Protein AF-A0AB38G5A6-F1 (afdb_monomer)

Foldseek 3Di:
DDPVVVVCVVPDPPDDDCVVPPVVCLPCVLVVLVVCLVVVAQEDEDEQQCCQQVVLLPDPGGDVVSLVSVVVNLVSCVVSNYAYAYEHAEPRDRVNCCVPVVHPVHPVSVVSSVVSVVVNCVSCVVRHDHYHHYPDPPPPD

Structure (mmCIF, N/CA/C/O backbone):
data_AF-A0AB38G5A6-F1
#
_entry.id   AF-A0AB38G5A6-F1
#
loop_
_atom_site.group_PDB
_atom_site.id
_atom_site.type_symbol
_atom_site.label_atom_id
_atom_site.label_alt_id
_atom_site.label_comp_id
_atom_site.label_asym_id
_atom_site.label_entity_id
_atom_site.label_seq_id
_atom_site.pdbx_PDB_ins_code
_atom_site.Cartn_x
_atom_site.Cartn_y
_atom_site.Cartn_z
_atom_site.occupancy
_atom_site.B_iso_or_equiv
_atom_site.auth_seq_id
_atom_site.auth_comp_id
_atom_site.auth_asym_id
_atom_site.auth_atom_id
_atom_site.pdbx_PDB_model_num
ATOM 1 N N . MET A 1 1 ? 10.511 10.417 -19.364 1.00 64.75 1 MET A N 1
ATOM 2 C CA . MET A 1 1 ? 11.756 10.115 -18.619 1.00 64.75 1 MET A CA 1
ATOM 3 C C . MET A 1 1 ? 12.554 9.121 -19.450 1.00 64.75 1 MET A C 1
ATOM 5 O O . MET A 1 1 ? 11.944 8.188 -19.949 1.00 64.75 1 MET A O 1
ATOM 9 N N . THR A 1 2 ? 13.846 9.351 -19.699 1.00 84.00 2 THR A N 1
ATOM 10 C CA . THR A 1 2 ? 14.695 8.411 -20.462 1.00 84.00 2 THR A CA 1
ATOM 11 C C . THR A 1 2 ? 15.308 7.369 -19.524 1.00 84.00 2 THR A C 1
ATOM 13 O O . THR A 1 2 ? 15.429 7.640 -18.32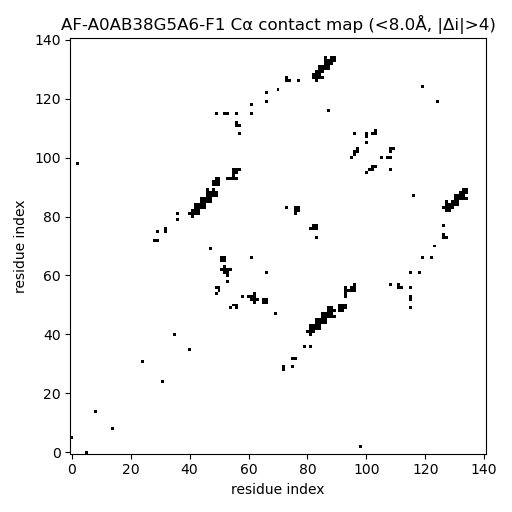9 1.00 84.00 2 THR A O 1
ATOM 16 N N . ARG A 1 3 ? 15.728 6.209 -20.051 1.00 81.81 3 ARG A N 1
ATOM 1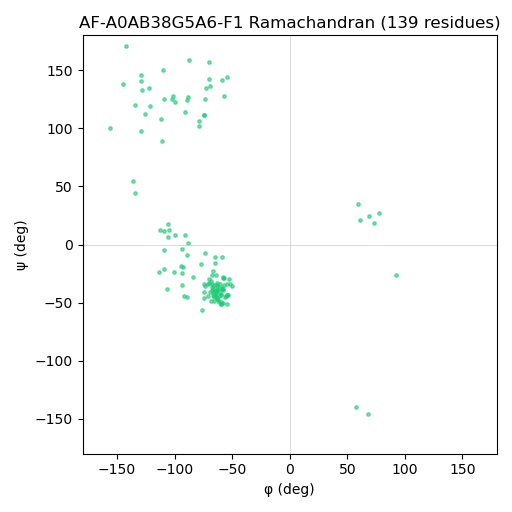7 C CA . ARG A 1 3 ? 16.370 5.140 -19.258 1.00 81.81 3 ARG A CA 1
ATOM 18 C C . ARG A 1 3 ? 17.606 5.651 -18.507 1.00 81.81 3 ARG A C 1
ATOM 20 O O . ARG A 1 3 ? 17.666 5.528 -17.296 1.00 81.81 3 ARG A O 1
ATOM 27 N N . ALA A 1 4 ? 18.461 6.422 -19.182 1.00 85.56 4 ALA A N 1
ATOM 28 C CA . ALA A 1 4 ? 19.622 7.066 -18.561 1.00 85.56 4 ALA A CA 1
ATOM 29 C C . ALA A 1 4 ? 19.272 7.995 -17.378 1.00 85.56 4 ALA A C 1
ATOM 31 O O . ALA A 1 4 ? 19.985 8.028 -16.380 1.00 85.56 4 ALA A O 1
ATOM 32 N N . LYS A 1 5 ? 18.160 8.745 -17.457 1.00 85.31 5 LYS A N 1
ATOM 33 C CA . LYS A 1 5 ? 17.706 9.598 -16.343 1.00 85.31 5 LYS A CA 1
ATOM 34 C C . LYS A 1 5 ? 17.162 8.777 -15.174 1.00 85.31 5 LYS A C 1
ATOM 36 O O . LYS A 1 5 ? 17.313 9.197 -14.031 1.00 85.31 5 LYS A O 1
ATOM 41 N N . LEU A 1 6 ? 16.524 7.642 -15.457 1.00 86.31 6 LEU A N 1
ATOM 42 C CA . LEU A 1 6 ? 16.051 6.719 -14.430 1.00 86.31 6 LEU A CA 1
ATOM 43 C C . LEU A 1 6 ? 17.229 6.057 -13.709 1.00 86.31 6 LEU A C 1
ATOM 45 O O . LEU A 1 6 ? 17.271 6.095 -12.486 1.00 86.31 6 LEU A O 1
ATOM 49 N N . ASP A 1 7 ? 18.205 5.538 -14.452 1.00 86.81 7 ASP A N 1
ATOM 50 C CA . ASP A 1 7 ? 19.390 4.884 -13.884 1.00 86.81 7 ASP A CA 1
ATOM 51 C C . ASP A 1 7 ? 20.206 5.861 -13.029 1.00 86.81 7 ASP A C 1
ATOM 53 O O . ASP A 1 7 ? 20.623 5.528 -11.919 1.00 86.81 7 ASP A O 1
ATOM 57 N N . ALA A 1 8 ? 20.362 7.106 -13.492 1.00 87.88 8 ALA A N 1
ATOM 58 C CA . ALA A 1 8 ? 20.964 8.164 -12.691 1.00 87.88 8 ALA A CA 1
ATOM 59 C C . ALA A 1 8 ? 20.170 8.412 -11.398 1.00 87.88 8 ALA A C 1
ATOM 61 O O . ALA A 1 8 ? 20.762 8.518 -10.331 1.00 87.88 8 ALA A O 1
ATOM 62 N N . ALA A 1 9 ? 18.836 8.461 -11.461 1.00 87.12 9 ALA A N 1
ATOM 63 C CA . ALA A 1 9 ? 18.001 8.705 -10.287 1.00 87.12 9 ALA A CA 1
ATOM 64 C C . ALA A 1 9 ? 17.981 7.543 -9.281 1.00 87.12 9 ALA A C 1
ATOM 66 O O . ALA A 1 9 ? 17.888 7.781 -8.076 1.00 87.12 9 ALA A O 1
ATOM 67 N N . LEU A 1 10 ? 18.075 6.300 -9.754 1.00 85.50 10 LEU A N 1
ATOM 68 C CA . LEU A 1 10 ? 18.147 5.112 -8.902 1.00 85.50 10 LEU A CA 1
ATOM 69 C C . LEU A 1 10 ? 19.462 5.061 -8.116 1.00 85.50 10 LEU A C 1
ATOM 71 O O . LEU A 1 10 ? 19.443 4.737 -6.933 1.00 85.50 10 LEU A O 1
ATOM 75 N N . ASN A 1 11 ? 20.574 5.444 -8.748 1.00 87.25 11 ASN A N 1
ATOM 76 C CA . ASN A 1 11 ? 21.904 5.411 -8.134 1.00 87.25 11 ASN A CA 1
ATOM 77 C C . ASN A 1 11 ? 22.281 6.702 -7.392 1.00 87.25 11 ASN A C 1
ATOM 79 O O . ASN A 1 11 ? 23.296 6.745 -6.704 1.00 87.25 11 ASN A O 1
ATOM 83 N N . ASN A 1 12 ? 21.487 7.765 -7.525 1.00 86.38 12 ASN A N 1
ATOM 84 C CA . ASN A 1 12 ? 21.780 9.037 -6.881 1.00 86.38 12 ASN A CA 1
ATOM 85 C C . ASN A 1 12 ? 21.491 8.966 -5.373 1.00 86.38 12 ASN A C 1
ATOM 87 O O . ASN A 1 12 ? 20.329 8.883 -4.965 1.00 86.38 12 ASN A O 1
ATOM 91 N N . THR A 1 13 ? 22.539 9.027 -4.554 1.00 81.62 13 THR A N 1
ATOM 92 C CA . THR A 1 13 ? 22.475 9.032 -3.083 1.00 81.62 13 THR A CA 1
ATOM 93 C C . THR A 1 13 ? 22.442 10.436 -2.475 1.00 81.62 13 THR A C 1
ATOM 95 O O . THR A 1 13 ? 21.988 10.584 -1.345 1.00 81.62 13 THR A O 1
ATOM 98 N N . GLU A 1 14 ? 22.860 11.462 -3.218 1.00 83.69 14 GLU A N 1
ATOM 99 C CA . GLU A 1 14 ? 22.949 12.857 -2.754 1.00 83.69 14 GLU A CA 1
ATOM 100 C C . GLU A 1 14 ? 21.691 13.680 -3.084 1.00 83.69 14 GLU A C 1
ATOM 102 O O . GLU A 1 14 ? 21.372 14.670 -2.430 1.00 83.69 14 GLU A O 1
ATOM 107 N N . GLY A 1 15 ? 20.958 13.271 -4.117 1.00 79.62 15 GLY A N 1
ATOM 108 C CA . GLY A 1 15 ? 19.794 13.967 -4.642 1.00 79.62 15 GLY A CA 1
ATOM 109 C C . GLY A 1 15 ? 18.594 13.910 -3.702 1.00 79.62 15 GLY A C 1
ATOM 110 O O . GLY A 1 15 ? 18.292 12.885 -3.085 1.00 79.62 15 GLY A O 1
ATOM 111 N N . LEU A 1 16 ? 17.847 15.014 -3.650 1.00 84.44 16 LEU A N 1
ATOM 112 C CA . LEU A 1 16 ? 16.623 15.105 -2.866 1.00 84.44 16 LEU A CA 1
ATOM 113 C C . LEU A 1 16 ? 15.465 14.422 -3.610 1.00 84.44 16 LEU A C 1
ATOM 115 O O . LEU A 1 16 ? 14.870 14.991 -4.524 1.00 84.44 16 LEU A O 1
ATOM 119 N N . TYR A 1 17 ? 15.120 13.205 -3.190 1.00 88.50 17 TYR A N 1
ATOM 120 C CA . TYR A 1 17 ? 13.927 12.484 -3.644 1.00 88.50 17 TYR A CA 1
ATOM 121 C C . TYR A 1 17 ? 12.924 12.384 -2.488 1.00 88.50 17 TYR A C 1
ATOM 123 O O . TYR A 1 17 ? 12.961 11.397 -1.753 1.00 88.50 17 TYR A O 1
ATOM 131 N N . PRO A 1 18 ? 12.008 13.360 -2.310 1.00 89.44 18 PRO A N 1
ATOM 132 C CA . PRO A 1 18 ? 11.164 13.458 -1.113 1.00 89.44 18 PRO A CA 1
ATOM 133 C C . PRO A 1 18 ? 10.406 12.172 -0.763 1.00 89.44 18 PRO A C 1
ATOM 135 O O . PRO A 1 18 ? 10.254 11.833 0.407 1.00 89.44 18 PRO A O 1
ATOM 138 N N . LYS A 1 19 ? 9.993 11.399 -1.778 1.00 86.44 19 LYS A N 1
ATOM 139 C CA . LYS A 1 19 ? 9.273 10.129 -1.600 1.00 86.44 19 LYS A CA 1
ATOM 140 C C . LYS A 1 19 ? 10.096 9.021 -0.918 1.00 86.44 19 LYS A C 1
ATOM 142 O O . LYS A 1 19 ? 9.496 8.047 -0.479 1.00 86.44 19 LYS A O 1
ATOM 147 N N . ARG A 1 20 ? 11.429 9.143 -0.830 1.00 87.94 20 ARG A N 1
ATOM 148 C CA . ARG A 1 20 ? 12.292 8.178 -0.117 1.00 87.94 20 ARG A CA 1
ATOM 149 C C . ARG A 1 20 ? 12.083 8.216 1.397 1.00 87.94 20 ARG A C 1
ATOM 151 O O . ARG A 1 20 ? 12.205 7.180 2.036 1.00 87.94 20 ARG A O 1
ATOM 158 N N . TRP A 1 21 ? 11.735 9.382 1.940 1.00 87.69 21 TRP A N 1
ATOM 159 C CA . TRP A 1 21 ? 11.467 9.575 3.369 1.00 87.69 21 TRP A CA 1
ATOM 160 C C . TRP A 1 21 ? 9.970 9.749 3.647 1.00 87.69 21 TRP A C 1
ATOM 162 O O . TRP A 1 21 ? 9.442 9.210 4.618 1.00 87.69 21 TRP A O 1
ATOM 172 N N . GLY A 1 22 ? 9.257 10.460 2.766 1.00 90.56 22 GLY A N 1
ATOM 173 C CA . GLY A 1 22 ? 7.854 10.803 2.987 1.00 90.56 22 GLY A CA 1
ATOM 174 C C . GLY A 1 22 ? 7.673 11.575 4.298 1.00 90.56 22 GLY A C 1
ATOM 175 O O . GLY A 1 22 ? 8.496 12.419 4.639 1.00 90.56 22 GLY A O 1
ATOM 176 N N . SER A 1 23 ? 6.606 11.269 5.037 1.00 93.75 23 SER A N 1
ATOM 177 C CA . SER A 1 23 ? 6.372 11.772 6.399 1.00 93.75 23 SER A CA 1
ATOM 178 C C . SER A 1 23 ? 6.947 10.862 7.492 1.00 93.75 23 SER A C 1
ATOM 180 O O . SER A 1 23 ? 6.641 11.056 8.662 1.00 93.75 23 SER A O 1
ATOM 182 N N . ASP A 1 24 ? 7.725 9.842 7.118 1.00 95.88 24 ASP A N 1
ATOM 183 C CA . ASP A 1 24 ? 8.209 8.787 8.016 1.00 95.88 24 ASP A CA 1
ATOM 184 C C . ASP A 1 24 ? 7.107 7.938 8.691 1.00 95.88 24 ASP A C 1
ATOM 186 O O . ASP A 1 24 ? 7.342 7.234 9.673 1.00 95.88 24 ASP A O 1
ATOM 190 N N . PHE A 1 25 ? 5.899 7.916 8.108 1.00 97.06 25 PHE A N 1
ATOM 191 C CA . PHE A 1 25 ? 4.773 7.093 8.581 1.00 97.06 25 PHE A CA 1
ATOM 192 C C . PHE A 1 25 ? 5.151 5.611 8.746 1.00 97.06 25 PHE A C 1
ATOM 194 O O . PHE A 1 25 ? 4.627 4.916 9.608 1.00 97.06 25 PHE A O 1
ATOM 201 N N . TYR A 1 26 ? 6.099 5.113 7.945 1.00 96.50 26 TYR A N 1
ATOM 202 C CA . TYR A 1 26 ? 6.574 3.732 8.045 1.00 96.50 26 TYR A CA 1
ATOM 203 C C . TYR A 1 26 ? 7.110 3.382 9.445 1.00 96.50 26 TYR A C 1
ATOM 205 O O . TYR A 1 26 ? 6.903 2.262 9.911 1.00 96.50 26 TYR A O 1
ATOM 213 N N . HIS A 1 27 ? 7.743 4.333 10.134 1.00 97.38 27 HIS A N 1
ATOM 214 C CA . HIS A 1 27 ? 8.239 4.138 11.496 1.00 97.38 27 HIS A CA 1
ATOM 215 C C . HIS A 1 27 ? 7.310 4.737 12.559 1.00 97.38 27 HIS A C 1
ATOM 217 O O . HIS A 1 27 ? 7.324 4.265 13.692 1.00 97.38 27 HIS A O 1
ATOM 223 N N . ARG A 1 28 ? 6.493 5.736 12.192 1.00 97.25 28 ARG A N 1
ATOM 224 C CA . ARG A 1 28 ? 5.714 6.572 13.125 1.00 97.25 28 ARG A CA 1
ATOM 225 C C . ARG A 1 28 ? 4.193 6.391 13.058 1.00 97.25 28 ARG A C 1
ATOM 227 O O . ARG A 1 28 ? 3.440 7.194 13.605 1.00 97.25 28 ARG A O 1
ATOM 234 N N . TYR A 1 29 ? 3.714 5.346 12.378 1.00 98.06 29 TYR A N 1
ATOM 235 C CA . TYR A 1 29 ? 2.275 5.151 12.166 1.00 98.06 29 TYR A CA 1
ATOM 236 C C . TYR A 1 29 ? 1.473 5.069 13.469 1.00 98.06 29 TYR A C 1
ATOM 238 O O . TYR A 1 29 ? 0.303 5.425 13.469 1.00 98.06 29 TYR A O 1
ATOM 246 N N . LYS A 1 30 ? 2.059 4.607 14.581 1.00 98.25 30 LYS A N 1
ATOM 247 C CA . LYS A 1 30 ? 1.337 4.502 15.858 1.00 98.25 30 LYS A CA 1
ATOM 248 C C . LYS A 1 30 ? 1.056 5.870 16.460 1.00 98.25 30 LYS A C 1
ATOM 250 O O . LYS A 1 30 ? -0.057 6.122 16.912 1.00 98.25 30 LYS A O 1
ATOM 255 N N . GLU A 1 31 ? 2.055 6.743 16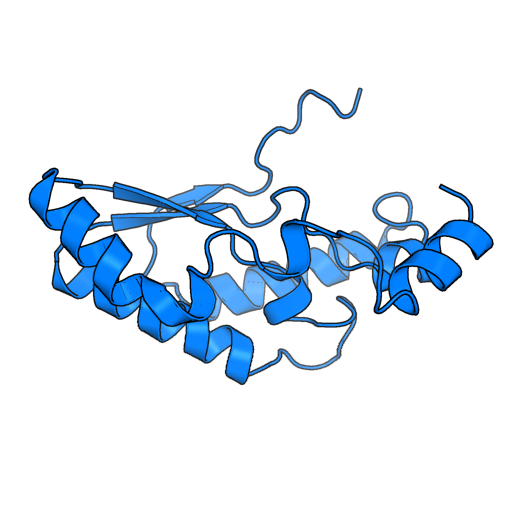.442 1.00 98.12 31 GLU A N 1
ATOM 256 C CA . GLU A 1 31 ? 1.947 8.126 16.890 1.00 98.12 31 GLU A CA 1
ATOM 257 C C . GLU A 1 31 ? 0.961 8.893 16.005 1.00 98.12 31 GLU A C 1
ATOM 259 O O . GLU A 1 31 ? 0.081 9.581 16.516 1.00 98.12 31 GLU A O 1
ATOM 264 N N . ASP A 1 32 ? 1.049 8.706 14.687 1.00 97.81 32 ASP A N 1
ATOM 265 C CA . ASP A 1 32 ? 0.144 9.348 13.734 1.00 97.81 32 ASP A CA 1
ATOM 266 C C . ASP A 1 32 ? -1.307 8.855 13.908 1.00 97.81 32 ASP A C 1
ATOM 268 O O . ASP A 1 32 ? -2.239 9.659 13.926 1.00 97.81 32 ASP A O 1
ATOM 272 N N . ILE A 1 33 ? -1.518 7.548 14.115 1.00 98.19 33 ILE A N 1
ATOM 273 C CA . ILE A 1 33 ? -2.848 6.979 14.387 1.00 98.19 33 ILE A CA 1
ATOM 274 C C . ILE A 1 33 ? -3.413 7.498 15.709 1.00 98.19 33 ILE A C 1
ATOM 276 O O . ILE A 1 33 ? -4.603 7.803 15.766 1.00 98.19 33 ILE A O 1
ATOM 280 N N . ALA A 1 34 ? -2.596 7.653 16.755 1.00 97.94 34 ALA A N 1
ATOM 281 C CA . ALA A 1 34 ? -3.054 8.221 18.022 1.00 97.94 34 ALA A CA 1
ATOM 282 C C . ALA A 1 34 ? -3.622 9.641 17.843 1.00 97.94 34 ALA A C 1
ATOM 284 O O . ALA A 1 34 ? -4.661 9.963 18.419 1.00 97.94 34 ALA A O 1
ATOM 285 N N . LEU A 1 35 ? -3.011 10.454 16.975 1.00 98.06 35 LEU A N 1
ATOM 286 C CA . LEU A 1 35 ? -3.544 11.772 16.617 1.00 98.06 35 LEU A CA 1
ATOM 287 C C . LEU A 1 35 ? -4.869 11.666 15.844 1.00 98.06 35 LEU A C 1
ATOM 289 O O . LEU A 1 35 ? -5.787 12.449 16.078 1.00 98.06 35 LEU A O 1
ATOM 293 N N . TYR A 1 36 ? -5.029 10.673 14.962 1.00 97.56 36 TYR A N 1
ATOM 294 C CA . TYR A 1 36 ? -6.306 10.449 14.263 1.00 97.56 36 TYR A CA 1
ATOM 295 C C . TYR A 1 36 ? -7.437 10.086 15.233 1.00 97.56 36 TYR A C 1
ATOM 297 O O . TYR A 1 36 ? -8.584 10.496 15.034 1.00 97.56 36 TYR A O 1
ATOM 305 N N . VAL A 1 37 ? -7.116 9.349 16.300 1.00 97.31 37 VAL A N 1
ATOM 306 C CA . VAL A 1 37 ? -8.055 9.030 17.382 1.00 97.31 37 VAL A CA 1
ATOM 307 C C . VAL A 1 37 ? -8.462 10.288 18.139 1.00 97.31 37 VAL A C 1
ATOM 309 O O . VAL A 1 37 ? -9.655 10.488 18.362 1.00 97.31 37 VAL A O 1
ATOM 312 N N . GLU A 1 38 ? -7.505 11.156 18.480 1.00 97.50 38 GLU A N 1
ATOM 313 C CA . GLU A 1 38 ? -7.774 12.444 19.134 1.00 97.50 38 GLU A CA 1
ATOM 314 C C . GLU A 1 38 ? -8.720 13.319 18.295 1.00 97.50 38 GLU A C 1
ATOM 316 O O . GLU A 1 38 ? -9.657 13.917 18.821 1.00 97.50 38 GLU A O 1
ATOM 321 N N . MET A 1 39 ? -8.547 13.315 16.971 1.00 96.81 39 MET A N 1
ATOM 322 C CA . MET A 1 39 ? -9.424 14.021 16.031 1.00 96.81 39 MET A CA 1
ATOM 323 C C . MET A 1 39 ? -10.797 13.352 15.831 1.00 96.81 39 MET A C 1
ATOM 325 O O . MET A 1 39 ? -11.658 13.908 15.147 1.00 96.81 39 MET A O 1
ATOM 329 N N . GLY A 1 40 ? -11.018 12.156 16.384 1.00 96.56 40 GLY A N 1
ATOM 330 C CA . GLY A 1 40 ? -12.286 11.434 16.293 1.00 96.56 40 GLY A CA 1
ATOM 331 C C . GLY A 1 40 ? -12.529 10.738 14.951 1.00 96.56 40 GLY A C 1
ATOM 332 O O . GLY A 1 40 ? -13.688 10.548 14.565 1.00 96.56 40 GLY A O 1
ATOM 333 N N . PHE A 1 41 ? -11.470 10.349 14.231 1.00 96.38 41 PHE A N 1
ATOM 334 C CA . PHE A 1 41 ? -11.601 9.671 12.939 1.00 96.38 41 PHE A CA 1
ATOM 335 C C . PHE A 1 41 ? -12.400 8.368 13.070 1.00 96.38 41 PHE A C 1
ATOM 337 O O . PHE A 1 41 ? -12.267 7.617 14.033 1.00 96.38 41 PHE A O 1
ATOM 344 N N . LYS A 1 42 ? -13.238 8.095 12.067 1.00 96.56 42 LYS A N 1
ATOM 345 C CA . LYS A 1 42 ? -13.966 6.820 11.915 1.00 96.56 42 LYS A CA 1
ATOM 346 C C . LYS A 1 42 ? -13.438 5.978 10.767 1.00 96.56 42 LYS A C 1
ATOM 348 O O . LYS A 1 42 ? -13.637 4.769 10.735 1.00 96.56 42 LYS A O 1
ATOM 353 N N . THR A 1 43 ? -12.757 6.619 9.827 1.00 97.44 43 THR A N 1
ATOM 354 C CA . THR A 1 43 ? -12.179 5.972 8.658 1.00 97.44 43 THR A CA 1
ATOM 355 C C . THR A 1 43 ? -10.870 6.656 8.317 1.00 97.44 43 THR A C 1
ATOM 357 O O . THR A 1 43 ? -10.793 7.885 8.332 1.00 97.44 43 THR A O 1
ATOM 360 N N . PHE A 1 44 ? -9.856 5.868 7.975 1.00 97.75 44 PHE A N 1
ATOM 361 C CA . PHE A 1 44 ? -8.584 6.375 7.480 1.00 97.75 44 PHE A CA 1
ATOM 362 C C . PHE A 1 44 ? -8.306 5.808 6.092 1.00 97.75 44 PHE A C 1
ATOM 364 O O . PHE A 1 44 ? -8.225 4.594 5.897 1.00 97.75 44 PHE A O 1
ATOM 371 N N . ARG A 1 45 ? -8.179 6.701 5.106 1.00 97.31 45 ARG A N 1
ATOM 372 C CA . ARG A 1 45 ? -7.863 6.322 3.731 1.00 97.31 45 ARG A CA 1
ATOM 373 C C . ARG A 1 45 ? -6.355 6.283 3.524 1.00 97.31 45 ARG A C 1
ATOM 375 O O . ARG A 1 45 ? -5.693 7.306 3.657 1.00 97.31 45 ARG A O 1
ATOM 382 N N . MET A 1 46 ? -5.846 5.143 3.070 1.00 96.38 46 MET A N 1
ATOM 383 C CA . MET A 1 46 ? -4.436 4.968 2.715 1.00 96.38 46 MET A CA 1
ATOM 384 C C . MET A 1 46 ? -4.262 4.079 1.481 1.00 96.38 46 MET A C 1
ATOM 386 O O . MET A 1 46 ? -5.219 3.482 0.989 1.00 96.38 46 MET A O 1
ATOM 390 N N . SER A 1 47 ? -3.042 3.999 0.957 1.00 96.56 47 SER A N 1
ATOM 391 C CA . SER A 1 47 ? -2.674 3.051 -0.095 1.00 96.56 47 SER A CA 1
ATOM 392 C C . SER A 1 47 ? -1.736 1.967 0.420 1.00 96.56 47 SER A C 1
ATOM 394 O O . SER A 1 47 ? -0.934 2.183 1.332 1.00 96.56 47 SER A O 1
ATOM 396 N N . ILE A 1 48 ? -1.838 0.789 -0.194 1.00 97.56 48 ILE A N 1
ATOM 397 C CA . ILE A 1 48 ? -0.794 -0.229 -0.105 1.00 97.56 48 ILE A CA 1
ATOM 398 C C . ILE A 1 48 ? 0.190 0.042 -1.244 1.00 97.56 48 ILE A C 1
ATOM 400 O O . ILE A 1 48 ? -0.194 0.165 -2.407 1.00 97.56 48 ILE A O 1
ATOM 404 N N . ALA A 1 49 ? 1.468 0.152 -0.902 1.00 96.50 49 ALA A N 1
ATOM 405 C CA . ALA A 1 49 ? 2.536 0.306 -1.867 1.00 96.50 49 ALA A CA 1
ATOM 406 C C . ALA A 1 49 ? 2.766 -1.048 -2.538 1.00 96.50 49 ALA A C 1
ATOM 408 O O . ALA A 1 49 ? 3.254 -1.983 -1.899 1.00 96.50 49 ALA A O 1
ATOM 409 N N . TRP A 1 50 ? 2.442 -1.154 -3.827 1.00 96.75 50 TRP A N 1
ATOM 410 C CA . TRP A 1 50 ? 2.606 -2.398 -4.585 1.00 96.75 50 TRP A CA 1
ATOM 411 C C . TRP A 1 50 ? 4.046 -2.919 -4.485 1.00 96.75 50 TRP A C 1
ATOM 413 O O . TRP A 1 50 ? 4.253 -4.083 -4.154 1.00 96.75 50 TRP A O 1
ATOM 423 N N . SER A 1 51 ? 5.043 -2.037 -4.605 1.00 96.12 51 SER A N 1
ATOM 424 C CA . SER A 1 51 ? 6.461 -2.395 -4.468 1.00 96.12 51 SER A CA 1
ATOM 425 C C . SER A 1 51 ? 6.879 -2.878 -3.072 1.00 96.12 51 SER A C 1
ATOM 427 O O . SER A 1 51 ? 7.990 -3.366 -2.909 1.00 96.12 51 SER A O 1
ATOM 429 N N . ARG A 1 52 ? 6.039 -2.747 -2.037 1.00 96.75 52 ARG A N 1
ATOM 430 C CA . ARG A 1 52 ? 6.301 -3.387 -0.737 1.00 96.75 52 ARG A CA 1
ATOM 431 C C . ARG A 1 52 ? 5.840 -4.835 -0.707 1.00 96.75 52 ARG A C 1
ATOM 433 O O . ARG A 1 52 ? 6.408 -5.603 0.058 1.00 96.75 52 ARG A O 1
ATOM 440 N N . ILE A 1 53 ? 4.831 -5.188 -1.504 1.00 98.12 53 ILE A N 1
ATOM 441 C CA . ILE A 1 53 ? 4.277 -6.544 -1.570 1.00 98.12 53 ILE A CA 1
ATOM 442 C C . ILE A 1 53 ? 4.977 -7.352 -2.663 1.00 98.12 53 ILE A C 1
ATOM 444 O O . ILE A 1 53 ? 5.369 -8.481 -2.416 1.00 98.12 53 ILE A O 1
ATOM 448 N N . PHE A 1 54 ? 5.191 -6.766 -3.838 1.00 98.00 54 PHE A N 1
ATOM 449 C CA . PHE A 1 54 ? 5.963 -7.347 -4.937 1.00 98.00 54 PHE A CA 1
ATOM 450 C C . PHE A 1 54 ? 6.986 -6.303 -5.386 1.00 98.00 54 PHE A C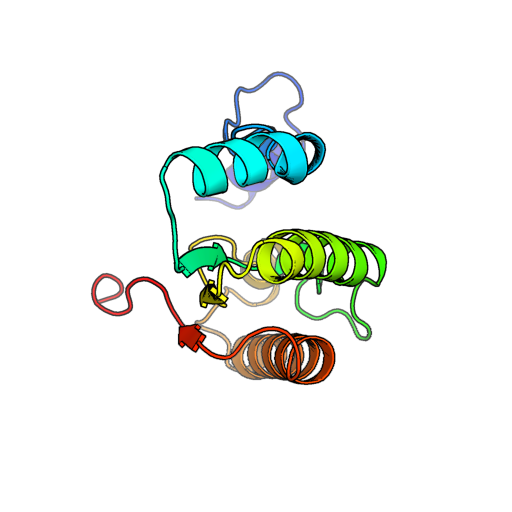 1
ATOM 452 O O . PHE A 1 54 ? 6.637 -5.368 -6.107 1.00 98.00 54 PHE A O 1
ATOM 459 N N . SER A 1 55 ? 8.225 -6.423 -4.905 1.00 95.88 55 SER A N 1
ATOM 460 C CA . SER A 1 55 ? 9.303 -5.444 -5.111 1.00 95.88 55 SER A CA 1
ATOM 461 C C . SER A 1 55 ? 9.542 -5.114 -6.582 1.00 95.88 55 SER A C 1
ATOM 463 O O . SER A 1 55 ? 9.660 -3.938 -6.939 1.00 95.88 55 SER A O 1
ATOM 465 N N . ASN A 1 56 ? 9.554 -6.139 -7.434 1.00 95.75 56 ASN A N 1
ATOM 466 C CA . ASN A 1 56 ? 9.662 -5.995 -8.882 1.00 95.75 56 ASN A CA 1
ATOM 467 C C . ASN A 1 56 ? 8.282 -5.974 -9.552 1.00 95.75 56 ASN A C 1
ATOM 469 O O . ASN A 1 56 ? 8.129 -5.465 -10.658 1.00 95.75 56 ASN A O 1
ATOM 473 N N . GLY A 1 57 ? 7.250 -6.455 -8.861 1.00 95.50 57 GLY A N 1
ATOM 474 C CA . GLY A 1 57 ? 5.867 -6.468 -9.335 1.00 95.50 57 GLY A CA 1
ATOM 475 C C . GLY A 1 57 ? 5.486 -7.762 -10.051 1.00 95.50 57 GLY A C 1
ATOM 476 O O . GLY A 1 57 ? 4.317 -8.133 -10.025 1.00 95.50 57 GLY A O 1
ATOM 477 N N . ASP A 1 58 ? 6.458 -8.465 -10.633 1.00 96.50 58 ASP A N 1
ATOM 478 C CA . ASP A 1 58 ? 6.314 -9.773 -11.278 1.00 96.50 58 ASP A CA 1
ATOM 479 C C . ASP A 1 58 ? 6.893 -10.930 -10.445 1.00 96.50 58 ASP A C 1
ATOM 481 O O . ASP A 1 58 ? 6.873 -12.076 -10.905 1.00 96.50 58 ASP A O 1
ATOM 485 N N . ASP A 1 59 ? 7.336 -10.656 -9.210 1.00 96.62 59 ASP A N 1
ATOM 486 C CA . ASP A 1 59 ? 7.909 -11.660 -8.311 1.00 96.62 59 ASP A CA 1
ATOM 487 C C . ASP A 1 59 ? 6.955 -12.855 -8.121 1.00 96.62 59 ASP A C 1
ATOM 489 O O . ASP A 1 59 ? 5.724 -12.717 -8.089 1.00 96.62 59 ASP A O 1
ATOM 493 N N . ALA A 1 60 ? 7.526 -14.055 -7.995 1.00 95.69 60 ALA A N 1
ATOM 494 C CA . ALA A 1 60 ? 6.747 -15.284 -7.844 1.00 95.69 60 ALA A CA 1
ATOM 495 C C . ALA A 1 60 ? 5.990 -15.335 -6.506 1.00 95.69 60 ALA A C 1
ATOM 497 O O . ALA A 1 60 ? 4.877 -15.854 -6.442 1.00 95.69 60 ALA A O 1
ATOM 498 N N . THR A 1 61 ? 6.583 -14.777 -5.450 1.00 97.38 61 THR A N 1
ATOM 499 C CA . THR A 1 61 ? 6.038 -14.761 -4.089 1.00 97.38 61 THR A CA 1
ATOM 500 C C . THR A 1 61 ? 6.048 -13.346 -3.522 1.00 97.38 61 THR A C 1
ATOM 502 O O . THR A 1 61 ? 6.987 -12.596 -3.805 1.00 97.38 61 THR A O 1
ATOM 505 N N . PRO A 1 62 ? 5.060 -12.978 -2.691 1.00 98.12 62 PRO A N 1
ATOM 506 C CA . PRO A 1 62 ? 5.045 -11.672 -2.056 1.00 98.12 62 PRO A CA 1
ATOM 507 C C . PRO A 1 62 ? 6.144 -11.542 -0.993 1.00 98.12 62 PRO A C 1
ATOM 509 O O . PRO A 1 62 ? 6.603 -12.519 -0.401 1.00 98.12 62 PRO A O 1
ATOM 512 N N . ASN A 1 63 ? 6.526 -10.304 -0.707 1.00 98.38 63 ASN A N 1
ATOM 513 C CA . ASN A 1 63 ? 7.404 -9.937 0.389 1.00 98.38 63 ASN A CA 1
ATOM 514 C C . ASN A 1 63 ? 6.623 -9.922 1.714 1.00 98.38 63 ASN A C 1
ATOM 516 O O . ASN A 1 63 ? 5.869 -8.986 2.001 1.00 98.38 63 ASN A O 1
ATOM 520 N N . GLU A 1 64 ? 6.853 -10.936 2.551 1.00 98.31 64 GLU A N 1
ATOM 521 C CA . GLU A 1 64 ? 6.170 -11.081 3.843 1.00 98.31 64 GLU A CA 1
ATOM 522 C C . GLU A 1 64 ? 6.425 -9.897 4.784 1.00 98.31 64 GLU A C 1
ATOM 524 O O . GLU A 1 64 ? 5.518 -9.479 5.498 1.00 98.31 64 GLU A O 1
ATOM 529 N N . ALA A 1 65 ? 7.614 -9.282 4.760 1.00 98.25 65 ALA A N 1
ATOM 530 C CA . ALA A 1 65 ? 7.888 -8.116 5.603 1.00 98.25 65 ALA A CA 1
ATOM 531 C C . ALA A 1 65 ? 6.985 -6.924 5.239 1.00 98.25 65 ALA A C 1
ATOM 533 O O . ALA A 1 65 ? 6.536 -6.187 6.119 1.00 98.25 65 ALA A O 1
ATOM 534 N N . GLY A 1 66 ? 6.679 -6.763 3.946 1.00 98.12 66 GLY A N 1
ATOM 535 C CA . GLY A 1 66 ? 5.707 -5.785 3.469 1.00 98.12 66 GLY A CA 1
ATOM 536 C C . GLY A 1 66 ? 4.292 -6.114 3.933 1.00 98.12 66 GLY A C 1
ATOM 537 O O . GLY A 1 66 ? 3.588 -5.223 4.405 1.00 98.12 66 GLY A O 1
ATOM 538 N N . LEU A 1 67 ? 3.894 -7.388 3.868 1.00 98.56 67 LEU A N 1
ATOM 539 C CA . LEU A 1 67 ? 2.572 -7.821 4.321 1.00 98.56 67 LEU A CA 1
ATOM 540 C C . LEU A 1 67 ? 2.375 -7.594 5.829 1.00 98.56 67 LEU A C 1
ATOM 542 O O . LEU A 1 67 ? 1.370 -7.012 6.245 1.00 98.56 67 LEU A O 1
ATOM 546 N N . VAL A 1 68 ? 3.372 -7.977 6.631 1.00 98.56 68 VAL A N 1
ATOM 547 C CA . VAL A 1 68 ? 3.391 -7.809 8.092 1.00 98.56 68 VAL A CA 1
ATOM 548 C C . VAL A 1 68 ? 3.369 -6.336 8.500 1.00 98.56 68 VAL A C 1
ATOM 550 O O . VAL A 1 68 ? 2.799 -5.992 9.535 1.00 98.56 68 VAL A O 1
ATOM 553 N N . PHE A 1 69 ? 3.973 -5.441 7.714 1.00 98.56 69 PHE A N 1
ATOM 554 C CA . PHE A 1 69 ? 3.878 -4.006 7.978 1.00 98.56 69 PHE A CA 1
ATOM 555 C C . PHE A 1 69 ? 2.419 -3.531 7.943 1.00 98.56 69 PHE A C 1
ATOM 557 O O . PHE A 1 69 ? 1.953 -2.922 8.904 1.00 98.56 69 PHE A O 1
ATOM 564 N N . TYR A 1 70 ? 1.679 -3.856 6.880 1.00 98.62 70 TYR A N 1
ATOM 565 C CA . TYR A 1 70 ? 0.275 -3.456 6.770 1.00 98.62 70 TYR A CA 1
ATOM 566 C C . TYR A 1 70 ? -0.630 -4.194 7.758 1.00 98.62 70 TYR A C 1
ATOM 568 O O . TYR A 1 70 ? -1.582 -3.587 8.235 1.00 98.62 70 TYR A O 1
ATOM 576 N N . ASP A 1 71 ? -0.306 -5.435 8.146 1.00 98.62 71 ASP A N 1
ATOM 577 C CA . ASP A 1 71 ? -0.990 -6.091 9.268 1.00 98.62 71 ASP A CA 1
ATOM 578 C 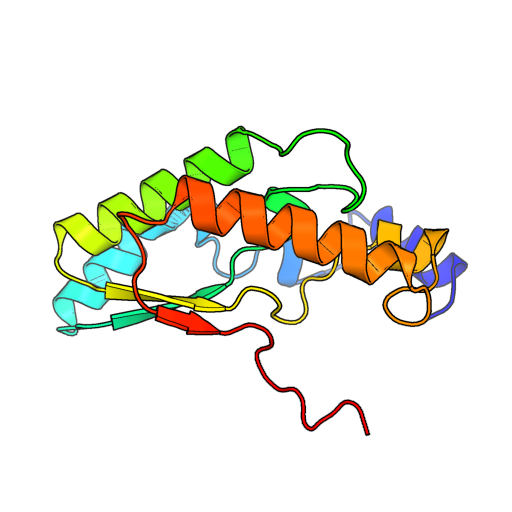C . ASP A 1 71 ? -0.939 -5.231 10.526 1.00 98.62 71 ASP A C 1
ATOM 580 O O . ASP A 1 71 ? -1.980 -4.933 11.101 1.00 98.62 71 ASP A O 1
ATOM 584 N N . LYS A 1 72 ? 0.259 -4.773 10.909 1.00 98.69 72 LYS A N 1
ATOM 585 C CA . LYS A 1 72 ? 0.447 -3.946 12.105 1.00 98.69 72 LYS A CA 1
ATOM 586 C C . LYS A 1 72 ? -0.279 -2.605 12.006 1.00 98.69 72 LYS A C 1
ATOM 588 O O . LYS A 1 72 ? -0.843 -2.155 12.997 1.00 98.69 72 LYS A O 1
ATOM 593 N N . VAL A 1 73 ? -0.278 -1.975 10.829 1.00 98.62 73 VAL A N 1
ATOM 594 C CA . VAL A 1 73 ? -0.998 -0.711 10.608 1.00 98.62 73 VAL A CA 1
ATOM 595 C C . VAL A 1 73 ? -2.508 -0.916 10.734 1.00 98.62 73 VAL A C 1
ATOM 597 O O . VAL A 1 73 ? -3.163 -0.166 11.453 1.00 98.62 73 VAL A O 1
ATOM 600 N N . PHE A 1 74 ? -3.067 -1.933 10.073 1.00 98.69 74 PHE A N 1
ATOM 601 C CA . PHE A 1 74 ? -4.503 -2.211 10.136 1.00 98.69 74 PHE A CA 1
ATOM 602 C C . PHE A 1 74 ? -4.939 -2.672 11.526 1.00 98.69 74 PHE A C 1
ATOM 604 O O . PHE A 1 74 ? -6.005 -2.269 11.979 1.00 98.69 74 PHE A O 1
ATOM 611 N N . ASP A 1 75 ? -4.113 -3.443 12.232 1.00 98.62 75 ASP A N 1
ATOM 612 C CA . ASP A 1 75 ? -4.387 -3.841 13.613 1.00 98.62 75 ASP A CA 1
ATOM 613 C C . ASP A 1 75 ? -4.405 -2.633 14.554 1.00 98.62 75 ASP A C 1
ATOM 615 O O . ASP A 1 75 ? -5.294 -2.533 15.398 1.00 98.62 75 ASP A O 1
ATOM 619 N N . GLU A 1 76 ? -3.479 -1.684 14.388 1.00 98.56 76 GLU A N 1
ATOM 620 C CA . GLU A 1 76 ? -3.468 -0.458 15.190 1.00 98.56 76 GLU A CA 1
ATOM 621 C C . GLU A 1 76 ? -4.686 0.431 14.878 1.00 98.56 76 GLU A C 1
ATOM 623 O O . GLU A 1 76 ? -5.310 0.940 15.802 1.00 98.56 76 GLU A O 1
ATOM 628 N N . LEU A 1 77 ? -5.092 0.564 13.609 1.00 98.44 77 LEU A N 1
ATOM 629 C CA . LEU A 1 77 ? -6.323 1.279 13.235 1.00 98.44 77 LEU A CA 1
ATOM 630 C C . LEU A 1 77 ? -7.574 0.619 13.841 1.00 98.44 77 LEU A C 1
ATOM 632 O O . LEU A 1 77 ? -8.379 1.283 14.500 1.00 98.44 77 LEU A O 1
ATOM 636 N N . ASN A 1 78 ? -7.704 -0.700 13.675 1.00 97.94 78 ASN A N 1
ATOM 637 C CA . ASN A 1 78 ? -8.851 -1.476 14.147 1.00 97.94 78 ASN A CA 1
ATOM 638 C C . ASN A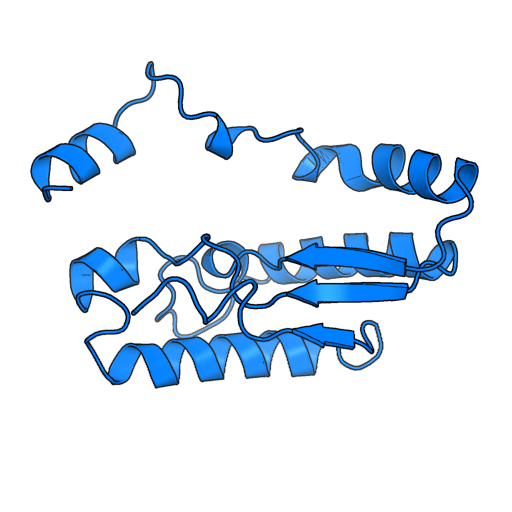 1 78 ? -8.945 -1.499 15.677 1.00 97.94 78 ASN A C 1
ATOM 640 O O . ASN A 1 78 ? -10.048 -1.432 16.218 1.00 97.94 78 ASN A O 1
ATOM 644 N N . LYS A 1 79 ? -7.808 -1.509 16.387 1.00 98.19 79 LYS A N 1
ATOM 645 C CA . LYS A 1 79 ? -7.743 -1.374 17.852 1.00 98.19 79 LYS A CA 1
ATOM 646 C C . LYS A 1 79 ? -8.460 -0.119 18.356 1.00 98.19 79 LYS A C 1
ATOM 648 O O . LYS A 1 79 ? -9.048 -0.157 19.434 1.00 98.19 79 LYS A O 1
ATOM 653 N N . TYR A 1 80 ? -8.436 0.970 17.589 1.00 97.94 80 TYR A N 1
ATOM 654 C CA . TYR A 1 80 ? -9.125 2.219 17.925 1.00 97.94 80 TYR A CA 1
ATOM 655 C C . TYR A 1 80 ? -10.472 2.400 17.204 1.00 97.94 80 TYR A C 1
ATOM 657 O O . TYR A 1 80 ? -11.084 3.464 17.297 1.00 97.94 80 TYR A O 1
ATOM 665 N N . GLY A 1 81 ? -10.957 1.376 16.495 1.00 97.25 81 GLY A N 1
ATOM 666 C CA . GLY A 1 81 ? -12.217 1.436 15.752 1.00 97.25 81 GLY A CA 1
ATOM 667 C C . GLY A 1 81 ? -12.183 2.372 14.539 1.00 97.25 81 GLY A C 1
ATOM 668 O O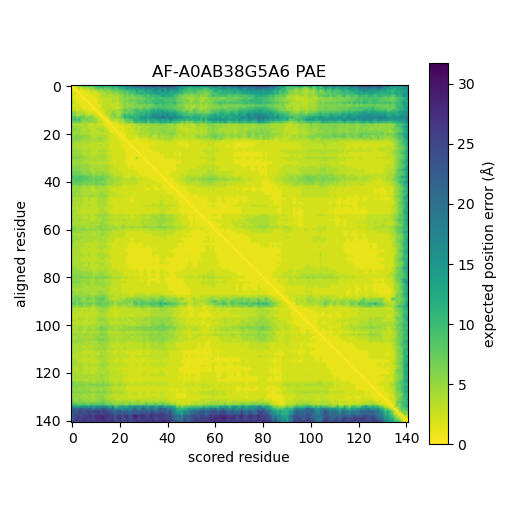 . GLY A 1 81 ? -13.232 2.872 14.132 1.00 97.25 81 GLY A O 1
ATOM 669 N N . ILE A 1 82 ? -10.999 2.636 13.977 1.00 98.38 82 ILE A N 1
ATOM 670 C CA . ILE A 1 82 ? -10.841 3.387 12.729 1.00 98.38 82 ILE A CA 1
ATOM 671 C C . ILE A 1 82 ? -10.854 2.389 11.570 1.00 98.38 82 ILE A C 1
ATOM 673 O O . ILE A 1 82 ? -9.933 1.594 11.423 1.00 98.38 82 ILE A O 1
ATOM 677 N N . GLU A 1 83 ? -11.873 2.453 10.715 1.00 97.88 83 GLU A N 1
ATOM 678 C CA . GLU A 1 83 ? -11.988 1.565 9.554 1.00 97.88 83 GLU A CA 1
ATOM 679 C C . GLU A 1 83 ? -10.975 1.955 8.458 1.00 97.88 83 GLU A C 1
ATOM 681 O O . GLU A 1 83 ? -10.970 3.107 8.003 1.00 97.88 83 GLU A O 1
ATOM 686 N N . PRO A 1 84 ? -10.123 1.037 7.973 1.00 98.25 84 PRO A N 1
ATOM 687 C CA . PRO A 1 84 ? -9.242 1.330 6.850 1.00 98.25 84 PRO A CA 1
ATOM 688 C C . PRO A 1 84 ? -10.026 1.411 5.529 1.00 98.25 84 PRO A C 1
ATOM 690 O O . PRO A 1 84 ? -10.822 0.529 5.200 1.00 98.25 84 PRO A O 1
ATOM 693 N N . LEU A 1 85 ? -9.750 2.440 4.724 1.00 97.75 85 LEU A N 1
ATOM 694 C CA . LEU A 1 85 ? -10.170 2.530 3.322 1.00 97.75 85 LEU A CA 1
ATOM 695 C C . LEU A 1 85 ? -8.929 2.445 2.432 1.00 97.75 85 LEU A C 1
ATOM 697 O O . LEU A 1 85 ? -8.135 3.385 2.356 1.00 97.75 85 LEU A O 1
ATOM 701 N N . VAL A 1 86 ? -8.754 1.321 1.741 1.00 97.94 86 VAL A N 1
ATOM 702 C CA . VAL A 1 86 ? -7.495 1.009 1.056 1.00 97.94 86 VAL A CA 1
ATOM 703 C C . VAL A 1 86 ? -7.585 1.270 -0.444 1.00 97.94 86 VAL A C 1
ATOM 705 O O . VAL A 1 86 ? -8.465 0.767 -1.133 1.00 97.94 86 VAL A O 1
ATOM 708 N N . THR A 1 87 ? -6.641 2.045 -0.979 1.00 96.81 87 THR A N 1
ATOM 709 C CA . THR A 1 87 ? -6.445 2.233 -2.425 1.00 96.81 87 THR A CA 1
ATOM 710 C C . THR A 1 87 ? -5.298 1.347 -2.922 1.00 96.81 87 THR A C 1
ATOM 712 O O . THR A 1 87 ? -4.173 1.471 -2.442 1.00 96.81 87 THR A O 1
ATOM 715 N N . LEU A 1 88 ? -5.561 0.470 -3.892 1.00 95.00 88 LEU A N 1
ATOM 716 C CA . LEU A 1 88 ? -4.601 -0.529 -4.381 1.00 95.00 88 LEU A CA 1
ATOM 717 C C . LEU A 1 88 ? -3.501 0.070 -5.263 1.00 95.00 88 LEU A C 1
ATOM 719 O O . LEU A 1 88 ? -2.343 -0.322 -5.143 1.00 95.00 88 LEU A O 1
ATOM 723 N N . SER A 1 89 ? -3.859 1.005 -6.148 1.00 91.62 89 SER A N 1
ATOM 724 C CA . SER A 1 89 ? -2.927 1.681 -7.052 1.00 91.62 89 SER A CA 1
ATOM 725 C C . SER A 1 89 ? -3.019 3.201 -6.909 1.00 91.62 89 SER A C 1
ATOM 727 O O . SER A 1 89 ? -4.028 3.828 -7.258 1.00 91.62 89 SER A O 1
ATOM 729 N N . HIS A 1 90 ? -1.948 3.800 -6.378 1.00 89.88 90 HIS A N 1
ATOM 730 C CA . HIS A 1 90 ? -1.905 5.212 -5.992 1.00 89.88 90 HIS A CA 1
ATOM 731 C C . HIS A 1 90 ? -0.602 5.920 -6.414 1.00 89.88 90 HIS A C 1
ATOM 733 O O . HIS A 1 90 ? 0.105 6.518 -5.609 1.00 89.88 90 HIS A O 1
ATOM 739 N N . TYR A 1 91 ? -0.266 5.862 -7.707 1.00 83.19 91 TYR A N 1
ATOM 740 C CA . TYR A 1 91 ? 0.957 6.483 -8.253 1.00 83.19 91 TYR A CA 1
ATOM 741 C C . TYR A 1 91 ? 2.261 5.954 -7.612 1.00 83.19 91 TYR A C 1
ATOM 743 O O . TYR A 1 91 ? 3.239 6.679 -7.407 1.00 83.19 91 TYR A O 1
ATOM 751 N N . GLU A 1 92 ? 2.270 4.666 -7.275 1.00 81.25 92 GLU A N 1
ATOM 752 C CA . GLU A 1 92 ? 3.382 3.938 -6.643 1.00 81.25 92 GLU A CA 1
ATOM 753 C C . GLU A 1 92 ? 3.615 2.581 -7.323 1.00 81.25 92 GLU A C 1
ATOM 755 O O . GLU A 1 92 ? 3.783 1.538 -6.703 1.00 81.25 92 GLU A O 1
ATOM 760 N N . PHE A 1 93 ? 3.594 2.628 -8.653 1.00 87.69 93 PHE A N 1
ATOM 761 C CA . PHE A 1 93 ? 3.797 1.489 -9.538 1.00 87.69 93 PHE A CA 1
ATOM 762 C C . PHE A 1 93 ? 5.262 0.996 -9.488 1.00 87.69 93 PHE A C 1
ATOM 764 O O . PHE A 1 93 ? 6.163 1.842 -9.539 1.00 87.69 93 PHE A O 1
ATOM 771 N N . PRO A 1 94 ? 5.528 -0.327 -9.419 1.00 93.56 94 PRO A N 1
ATOM 772 C CA . PRO A 1 94 ? 6.890 -0.860 -9.413 1.00 93.56 94 PRO A CA 1
ATOM 773 C C . PRO A 1 94 ? 7.677 -0.415 -10.650 1.00 93.56 94 PRO A C 1
ATOM 775 O O . PRO A 1 94 ? 7.229 -0.584 -11.785 1.00 93.56 94 PRO A O 1
ATOM 778 N N . ILE A 1 95 ? 8.864 0.160 -10.433 1.00 92.62 95 ILE A N 1
ATOM 779 C CA . ILE A 1 95 ? 9.697 0.704 -11.517 1.00 92.62 95 ILE A CA 1
ATOM 780 C C . ILE A 1 95 ? 10.088 -0.396 -12.512 1.00 92.62 95 ILE A C 1
ATOM 782 O O . ILE A 1 95 ? 10.063 -0.147 -13.718 1.00 92.62 95 ILE A O 1
ATOM 786 N N . HIS A 1 96 ? 10.364 -1.609 -12.021 1.00 94.25 96 HIS A N 1
ATOM 787 C CA . HIS A 1 96 ? 10.722 -2.767 -12.845 1.00 94.25 96 HIS A CA 1
ATOM 788 C C . HIS A 1 96 ? 9.682 -3.063 -13.933 1.00 94.25 96 HIS A C 1
ATOM 790 O O . HIS A 1 96 ? 10.029 -3.217 -15.102 1.00 94.25 96 HIS A O 1
ATOM 796 N N . LEU A 1 97 ? 8.387 -3.015 -13.602 1.00 94.06 97 LEU A N 1
ATOM 797 C CA . LEU A 1 97 ? 7.322 -3.243 -14.582 1.00 94.06 97 LEU A CA 1
ATOM 798 C C . LEU A 1 97 ? 7.289 -2.177 -15.695 1.00 94.06 97 LEU A C 1
ATOM 800 O O . LEU A 1 97 ? 6.835 -2.452 -16.808 1.00 94.06 97 LEU A O 1
ATOM 804 N N . ILE A 1 98 ? 7.771 -0.957 -15.429 1.00 92.00 98 ILE A N 1
ATOM 805 C CA . ILE A 1 98 ? 7.925 0.086 -16.455 1.00 92.00 98 ILE A CA 1
ATOM 806 C C . ILE A 1 98 ? 9.127 -0.230 -17.344 1.00 92.00 98 ILE A C 1
ATOM 808 O O . ILE A 1 98 ? 9.020 -0.127 -18.565 1.00 92.00 98 ILE A O 1
ATOM 812 N N . THR A 1 99 ? 10.262 -0.595 -16.747 1.00 91.69 99 THR A N 1
ATOM 813 C CA . THR A 1 99 ? 11.520 -0.805 -17.476 1.00 91.69 99 THR A CA 1
ATOM 814 C C . THR A 1 99 ? 11.537 -2.082 -18.302 1.00 91.69 99 THR A C 1
ATOM 816 O O . THR A 1 99 ? 12.110 -2.068 -19.389 1.00 91.69 99 THR A O 1
ATOM 819 N N . GLU A 1 100 ? 10.906 -3.147 -17.810 1.00 94.12 100 GLU A N 1
ATOM 820 C CA . GLU A 1 100 ? 10.890 -4.462 -18.456 1.00 94.12 100 GLU A CA 1
ATOM 821 C C . GLU A 1 100 ? 9.717 -4.600 -19.430 1.00 94.12 100 GLU A C 1
ATOM 823 O O . GLU A 1 100 ? 9.880 -5.020 -20.573 1.00 94.12 100 GLU A O 1
ATOM 828 N N . TYR A 1 101 ? 8.520 -4.179 -19.010 1.00 93.69 101 TYR A N 1
ATOM 829 C CA . TYR A 1 101 ? 7.296 -4.420 -19.775 1.00 93.69 101 TYR A CA 1
ATOM 830 C C . TYR A 1 101 ? 6.701 -3.159 -20.411 1.00 93.69 101 TYR A C 1
ATOM 832 O O . TYR A 1 101 ? 5.725 -3.260 -21.148 1.00 93.69 101 TYR A O 1
ATOM 840 N N . GLY A 1 102 ? 7.250 -1.966 -20.167 1.00 91.38 102 GLY A N 1
ATOM 841 C CA . GLY A 1 102 ? 6.653 -0.711 -20.644 1.00 91.38 102 GLY A CA 1
ATOM 842 C C . GLY A 1 102 ? 5.393 -0.299 -19.871 1.00 91.38 102 GLY A C 1
ATOM 843 O O . GLY A 1 102 ? 4.600 0.512 -20.360 1.00 91.38 102 GLY A O 1
ATOM 844 N N . GLY A 1 103 ? 5.199 -0.852 -18.669 1.00 91.88 103 GLY A N 1
ATOM 845 C CA . GLY A 1 103 ? 4.061 -0.583 -17.794 1.00 91.88 103 GLY A CA 1
ATOM 846 C C . GLY A 1 103 ? 2.742 -1.117 -18.355 1.00 91.88 103 GLY A C 1
ATOM 847 O O . GLY A 1 103 ? 2.702 -2.136 -19.041 1.00 91.88 103 GLY A O 1
ATOM 848 N N . TRP A 1 104 ? 1.646 -0.401 -18.097 1.00 92.56 104 TRP A N 1
ATOM 849 C CA . TRP A 1 104 ? 0.278 -0.808 -18.460 1.00 92.56 104 TRP A CA 1
ATOM 850 C C . TRP A 1 104 ? 0.022 -1.054 -19.954 1.00 92.56 104 TRP A C 1
ATOM 852 O O . TRP A 1 104 ? -1.016 -1.605 -20.309 1.00 92.56 104 TRP A O 1
ATOM 862 N N . LYS A 1 105 ? 0.952 -0.677 -20.841 1.00 91.38 105 LYS A N 1
ATOM 863 C CA . LYS A 1 105 ? 0.870 -1.001 -22.273 1.00 91.38 105 LYS A CA 1
ATOM 864 C C . LYS A 1 105 ? 0.996 -2.503 -22.542 1.00 91.38 105 LYS A C 1
ATOM 866 O O . LYS A 1 105 ? 0.549 -2.969 -23.586 1.00 91.38 105 LYS A O 1
ATOM 871 N N . ASN A 1 106 ? 1.599 -3.256 -21.624 1.00 95.06 106 ASN A N 1
ATOM 872 C CA . ASN A 1 106 ? 1.788 -4.691 -21.757 1.00 95.06 106 ASN A CA 1
ATOM 873 C C . ASN A 1 106 ? 0.764 -5.457 -20.919 1.00 95.06 106 ASN A C 1
ATOM 875 O O . ASN A 1 106 ? 0.664 -5.274 -19.707 1.00 95.06 106 ASN A O 1
ATOM 879 N N . ARG A 1 107 ? 0.030 -6.364 -21.573 1.00 95.12 107 ARG A N 1
ATOM 880 C CA . ARG A 1 107 ? -1.024 -7.173 -20.946 1.00 95.12 107 ARG A CA 1
ATOM 881 C C . ARG A 1 107 ? -0.530 -8.005 -19.761 1.00 95.12 107 ARG A C 1
ATOM 883 O O . ARG A 1 107 ? -1.303 -8.184 -18.832 1.00 95.12 107 ARG A O 1
ATOM 890 N N . LYS A 1 108 ? 0.743 -8.424 -19.731 1.00 95.12 108 LYS A N 1
ATOM 891 C CA . LYS A 1 108 ? 1.326 -9.158 -18.588 1.00 95.12 108 LYS A CA 1
ATOM 892 C C . LYS A 1 108 ? 1.233 -8.391 -17.264 1.00 95.12 108 LYS A C 1
ATOM 894 O O . LYS A 1 108 ? 1.167 -8.994 -16.198 1.00 95.12 108 LYS A O 1
ATOM 899 N N . VAL A 1 109 ? 1.211 -7.057 -17.317 1.00 95.88 109 VAL A N 1
ATOM 900 C CA . VAL A 1 109 ? 1.079 -6.211 -16.120 1.00 95.88 109 VAL A CA 1
ATOM 901 C C . VAL A 1 109 ? -0.298 -6.367 -15.472 1.00 95.88 109 VAL A C 1
ATOM 903 O O . VAL A 1 109 ? -0.416 -6.199 -14.261 1.00 95.88 109 VAL A O 1
ATOM 906 N N . ILE A 1 110 ? -1.323 -6.746 -16.244 1.00 95.56 110 ILE A N 1
ATOM 907 C CA . ILE A 1 110 ? -2.649 -7.064 -15.706 1.00 95.56 110 ILE A CA 1
ATOM 908 C C . ILE A 1 110 ? -2.539 -8.266 -14.767 1.00 95.56 110 ILE A C 1
ATOM 910 O O . ILE A 1 110 ? -2.986 -8.171 -13.631 1.00 95.56 110 ILE A O 1
ATOM 914 N N . ASP A 1 111 ? -1.867 -9.339 -15.187 1.00 96.94 111 ASP A N 1
ATOM 915 C CA . ASP A 1 111 ? -1.689 -10.542 -14.362 1.00 96.94 111 ASP A CA 1
ATOM 916 C C . ASP A 1 111 ? -0.874 -10.247 -13.094 1.00 96.94 111 ASP A C 1
ATOM 918 O O . ASP A 1 111 ? -1.196 -10.729 -12.007 1.00 96.94 111 ASP A O 1
ATOM 922 N N . CYS A 1 112 ? 0.154 -9.399 -13.212 1.00 97.19 112 CYS A N 1
ATOM 923 C CA . CYS A 1 112 ? 0.942 -8.930 -12.071 1.00 97.19 112 CYS A CA 1
ATOM 924 C C . CYS A 1 112 ? 0.068 -8.158 -11.070 1.00 97.19 112 CYS A C 1
ATOM 926 O O . CYS A 1 112 ? 0.155 -8.372 -9.860 1.00 97.19 112 CYS A O 1
ATOM 928 N N . PHE A 1 113 ? -0.796 -7.270 -11.572 1.00 96.62 113 PHE A N 1
ATOM 929 C CA . PHE A 1 113 ? -1.712 -6.507 -10.734 1.00 96.62 113 PHE A CA 1
ATOM 930 C C . PHE A 1 113 ? -2.752 -7.410 -10.074 1.00 96.62 113 PHE A C 1
ATOM 932 O O . PHE A 1 113 ? -2.975 -7.282 -8.875 1.00 96.62 113 PHE A O 1
ATOM 939 N N . VAL A 1 114 ? -3.336 -8.356 -10.816 1.00 96.81 114 VAL A N 1
ATOM 940 C CA . VAL A 1 114 ? -4.302 -9.322 -10.278 1.00 96.81 114 VAL A CA 1
ATOM 941 C C . VAL A 1 114 ? -3.671 -10.119 -9.139 1.00 96.81 114 VAL A C 1
ATOM 943 O O . VAL A 1 114 ? -4.214 -10.098 -8.037 1.00 96.81 114 VAL A O 1
ATOM 946 N N . ARG A 1 115 ? -2.473 -10.690 -9.337 1.00 97.88 115 ARG A N 1
ATOM 947 C CA . ARG A 1 115 ? -1.735 -11.418 -8.288 1.00 97.88 115 ARG A CA 1
ATOM 948 C C . ARG A 1 115 ? -1.512 -10.569 -7.037 1.00 97.88 115 ARG A C 1
ATOM 950 O O . ARG A 1 115 ? -1.718 -11.038 -5.915 1.00 97.88 115 ARG A O 1
ATOM 957 N N . TYR A 1 116 ? -1.111 -9.312 -7.220 1.00 98.00 116 TYR A N 1
ATOM 958 C CA . TYR A 1 116 ? -0.975 -8.362 -6.119 1.00 98.00 116 TYR A CA 1
ATOM 959 C C . TYR A 1 116 ? -2.300 -8.148 -5.381 1.00 98.00 116 TYR A C 1
ATOM 961 O O . TYR A 1 116 ? -2.337 -8.282 -4.157 1.00 98.00 116 TYR A O 1
ATOM 969 N N . THR A 1 117 ? -3.387 -7.877 -6.108 1.00 97.38 117 THR A N 1
ATOM 970 C CA . THR A 1 117 ? -4.705 -7.636 -5.508 1.00 97.38 117 THR A CA 1
ATOM 971 C C . THR A 1 117 ? -5.257 -8.864 -4.789 1.00 97.38 117 THR A C 1
ATOM 973 O O . THR A 1 117 ? -5.704 -8.737 -3.655 1.00 97.38 117 THR A O 1
ATOM 976 N N . GLU A 1 118 ? -5.147 -10.060 -5.370 1.00 98.12 118 GLU A N 1
ATOM 977 C CA . GLU A 1 118 ? -5.542 -11.319 -4.729 1.00 98.12 118 GLU A CA 1
ATOM 978 C C . GLU A 1 118 ? -4.765 -11.558 -3.434 1.00 98.12 118 GLU A C 1
ATOM 980 O O . GLU A 1 118 ? -5.353 -11.935 -2.422 1.00 98.12 118 GLU A O 1
ATOM 985 N N . THR A 1 119 ? -3.456 -11.292 -3.435 1.00 98.50 119 THR A N 1
ATOM 986 C CA . THR A 1 119 ? -2.612 -11.450 -2.242 1.00 98.50 119 THR A CA 1
ATOM 987 C C . THR A 1 119 ? -3.103 -10.563 -1.099 1.00 98.50 119 THR A C 1
ATOM 989 O O . THR A 1 119 ? -3.316 -11.047 0.013 1.00 98.50 119 THR A O 1
ATOM 992 N N . VAL A 1 120 ? -3.312 -9.268 -1.359 1.00 98.31 120 VAL A N 1
ATOM 993 C CA . VAL A 1 120 ? -3.712 -8.322 -0.305 1.00 98.31 120 VAL A CA 1
ATOM 994 C C . VAL A 1 120 ? -5.176 -8.490 0.098 1.00 98.31 120 VAL A C 1
ATOM 996 O O . VAL A 1 120 ? -5.488 -8.376 1.280 1.00 98.31 120 VAL A O 1
ATOM 999 N N . PHE A 1 121 ? -6.070 -8.839 -0.831 1.00 98.25 121 PHE A N 1
ATOM 1000 C CA . PHE A 1 121 ? -7.454 -9.169 -0.493 1.00 98.25 121 PHE A CA 1
ATOM 1001 C C . PHE A 1 121 ? -7.518 -10.400 0.404 1.00 98.25 121 PHE A C 1
ATOM 1003 O O . PHE A 1 121 ? -8.164 -10.352 1.445 1.00 98.25 121 PHE A O 1
ATOM 1010 N N . ASN A 1 122 ? -6.800 -11.472 0.064 1.00 98.31 122 ASN A N 1
ATOM 1011 C CA . ASN A 1 122 ? -6.787 -12.681 0.883 1.00 98.31 122 ASN A CA 1
ATOM 1012 C C . ASN A 1 122 ? -6.157 -12.442 2.259 1.00 98.31 122 ASN A C 1
ATOM 1014 O O . ASN A 1 122 ? -6.672 -12.956 3.253 1.00 98.31 122 ASN A O 1
ATOM 1018 N N . ARG A 1 123 ? -5.074 -11.655 2.337 1.00 98.44 123 ARG A N 1
ATOM 1019 C CA . ARG A 1 123 ? -4.397 -11.356 3.609 1.00 98.44 123 ARG A CA 1
ATOM 1020 C C . ARG A 1 123 ? -5.242 -10.474 4.529 1.00 98.44 123 ARG A C 1
ATOM 1022 O O . ARG A 1 123 ? -5.271 -10.726 5.728 1.00 98.44 123 ARG A O 1
ATOM 1029 N N . TYR A 1 124 ? -5.919 -9.461 3.988 1.00 98.44 124 TYR A N 1
ATOM 1030 C CA . TYR A 1 124 ? -6.582 -8.419 4.784 1.00 98.44 124 TYR A CA 1
ATOM 1031 C C . TYR A 1 124 ? -8.114 -8.480 4.764 1.00 98.44 124 TYR A C 1
ATOM 1033 O O . TYR A 1 124 ? -8.758 -7.544 5.238 1.00 98.44 124 TYR A O 1
ATOM 1041 N N . LYS A 1 125 ? -8.708 -9.569 4.258 1.00 96.81 125 LYS A N 1
ATOM 1042 C CA . LYS A 1 125 ? -10.168 -9.768 4.157 1.00 96.81 125 LYS A CA 1
ATOM 1043 C C . LYS A 1 125 ? -10.936 -9.498 5.456 1.00 96.81 125 LYS A C 1
ATOM 1045 O O . LYS A 1 125 ? -12.028 -8.947 5.408 1.00 96.81 125 LYS A O 1
ATOM 1050 N N . ASP A 1 126 ? -10.345 -9.834 6.602 1.00 97.56 126 ASP A N 1
ATOM 1051 C CA . ASP A 1 126 ? -10.979 -9.685 7.918 1.00 97.56 126 ASP A CA 1
ATOM 1052 C C . ASP A 1 126 ? -10.627 -8.345 8.594 1.00 97.56 126 ASP A C 1
ATOM 1054 O O . ASP A 1 126 ? -11.134 -8.035 9.669 1.00 97.56 126 ASP A O 1
ATOM 1058 N N . LYS A 1 127 ? -9.754 -7.541 7.967 1.00 98.00 127 LYS A N 1
ATOM 1059 C CA . LYS A 1 127 ? -9.230 -6.276 8.511 1.00 98.00 127 LYS A CA 1
ATOM 1060 C C . LYS A 1 127 ? -9.674 -5.038 7.736 1.00 98.00 127 LYS A C 1
ATOM 1062 O O . LYS A 1 127 ? -9.643 -3.950 8.301 1.00 98.00 127 LYS A O 1
ATOM 1067 N N . VAL A 1 128 ? -10.039 -5.179 6.459 1.00 98.06 128 VAL A N 1
ATOM 1068 C CA . VAL A 1 128 ? -10.350 -4.060 5.558 1.00 98.06 128 VAL A CA 1
ATOM 1069 C C . VAL A 1 128 ? -11.632 -4.343 4.782 1.00 98.06 128 VAL A C 1
ATOM 1071 O O . VAL A 1 128 ? -11.708 -5.285 3.993 1.00 98.06 128 VAL A O 1
ATOM 1074 N N . LYS A 1 129 ? -12.626 -3.468 4.953 1.00 96.88 129 LYS A N 1
ATOM 1075 C CA . LYS A 1 129 ? -13.935 -3.577 4.287 1.00 96.88 129 LYS A CA 1
ATOM 1076 C C . LYS A 1 129 ? -14.012 -2.785 2.983 1.00 96.88 129 LYS A C 1
ATOM 1078 O O . LYS A 1 129 ? -14.672 -3.215 2.041 1.00 96.88 129 LYS A O 1
ATOM 1083 N N . TYR A 1 130 ? -13.347 -1.631 2.923 1.00 97.12 130 TYR A N 1
ATOM 1084 C CA . TYR A 1 130 ? -13.478 -0.690 1.812 1.00 97.12 1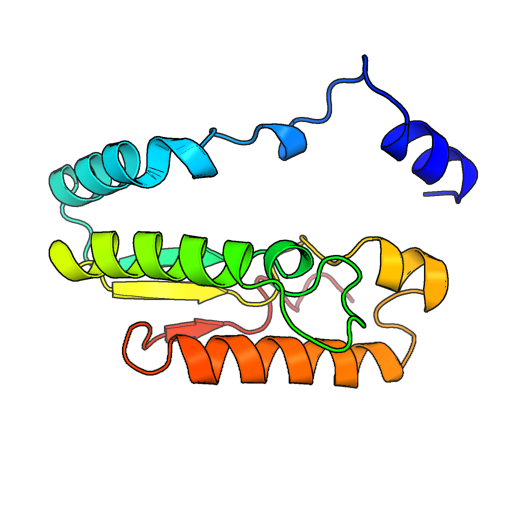30 TYR A CA 1
ATOM 1085 C C . TYR A 1 130 ? -12.216 -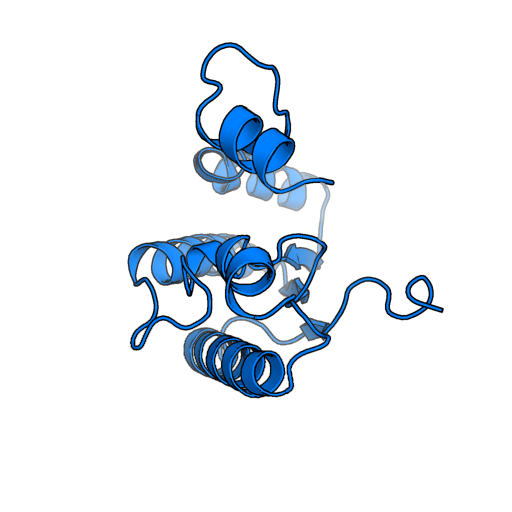0.645 0.958 1.00 97.12 130 TYR A C 1
ATOM 1087 O O . TYR A 1 130 ? -11.124 -0.349 1.447 1.00 97.12 130 TYR A O 1
ATOM 1095 N N . TRP A 1 131 ? -12.394 -0.871 -0.343 1.00 96.81 131 TRP A N 1
ATOM 1096 C CA . TRP A 1 131 ? -11.310 -0.942 -1.314 1.00 96.81 131 TRP A CA 1
ATOM 1097 C C . TRP A 1 131 ? -11.582 -0.038 -2.515 1.00 96.81 131 TRP A C 1
ATOM 1099 O O . TRP A 1 131 ? -12.699 0.034 -3.022 1.00 96.81 131 TRP A O 1
ATOM 1109 N N . LEU A 1 132 ? -10.533 0.618 -3.002 1.00 95.12 132 LEU A N 1
ATOM 1110 C CA . LEU A 1 132 ? -10.507 1.360 -4.258 1.00 95.12 132 LEU A CA 1
ATOM 1111 C C . LEU A 1 132 ? -9.401 0.786 -5.143 1.00 95.12 132 LEU A C 1
ATOM 1113 O O . LEU A 1 132 ? -8.278 0.578 -4.688 1.00 95.12 132 LEU A O 1
ATOM 1117 N N . THR A 1 133 ? -9.688 0.558 -6.420 1.00 90.19 133 THR A N 1
ATOM 1118 C CA . THR A 1 133 ? -8.710 -0.022 -7.353 1.00 90.19 133 THR A CA 1
ATOM 1119 C C . THR A 1 133 ? -7.660 1.006 -7.783 1.00 90.19 133 THR A C 1
ATOM 1121 O O . THR A 1 133 ? -6.469 0.816 -7.542 1.00 90.19 133 THR A O 1
ATOM 1124 N N . PHE A 1 134 ? -8.091 2.135 -8.346 1.00 87.50 134 PHE A N 1
ATOM 1125 C CA . PHE A 1 134 ? -7.222 3.216 -8.819 1.00 87.50 134 PHE A CA 1
ATOM 1126 C C . PHE A 1 134 ? -7.669 4.562 -8.235 1.00 87.50 134 PHE A C 1
ATOM 1128 O O . PHE A 1 134 ? -8.851 4.892 -8.288 1.00 87.50 134 PHE A O 1
ATOM 1135 N N . THR A 1 135 ? -6.733 5.366 -7.705 1.00 71.94 135 THR A N 1
ATOM 1136 C CA . THR A 1 135 ? -7.067 6.634 -7.011 1.00 71.94 135 THR A CA 1
ATOM 1137 C C . THR A 1 135 ? -7.826 7.641 -7.891 1.00 71.94 135 THR A C 1
ATOM 1139 O O . THR A 1 135 ? -8.705 8.352 -7.411 1.00 71.94 135 THR A O 1
ATOM 1142 N N . LYS A 1 136 ? -7.476 7.722 -9.183 1.00 58.59 136 LYS A N 1
ATOM 1143 C CA . LYS A 1 136 ? -8.062 8.638 -10.168 1.00 58.59 136 LYS A CA 1
ATOM 1144 C C . LYS A 1 136 ? -7.864 8.036 -11.557 1.00 58.59 136 LYS A C 1
ATOM 1146 O O . LYS A 1 136 ? -6.783 8.128 -12.125 1.00 58.59 136 LYS A O 1
ATOM 1151 N N . SER A 1 137 ? -8.904 7.408 -12.101 1.00 54.84 137 SER A N 1
ATOM 1152 C CA . SER A 1 137 ? -8.847 6.833 -13.454 1.00 54.84 137 SER A CA 1
ATOM 1153 C C . SER A 1 137 ? -8.976 7.890 -14.563 1.00 54.84 137 SER A C 1
ATOM 1155 O O . SER A 1 137 ? -8.635 7.607 -15.705 1.00 54.84 137 SER A O 1
ATOM 1157 N N . ILE A 1 138 ? -9.458 9.103 -14.256 1.00 45.94 138 ILE A N 1
ATOM 1158 C CA . ILE A 1 138 ? -9.887 10.073 -15.282 1.00 45.94 138 ILE A CA 1
ATOM 1159 C C . ILE A 1 138 ? -8.785 11.005 -15.813 1.00 45.94 138 ILE A C 1
ATOM 1161 O O . ILE A 1 138 ? -9.064 11.856 -16.643 1.00 45.94 138 ILE A O 1
ATOM 1165 N N . SER A 1 139 ? -7.537 10.876 -15.351 1.00 47.84 139 SER A N 1
ATOM 1166 C CA . SER A 1 139 ? -6.404 11.683 -15.847 1.00 47.84 139 SER A CA 1
ATOM 1167 C C . SER A 1 139 ? -5.453 10.919 -16.776 1.00 47.84 139 SER A C 1
ATOM 1169 O O . SER A 1 139 ? -4.340 11.380 -17.007 1.00 47.84 139 SER A O 1
ATOM 1171 N N . LEU A 1 140 ? -5.850 9.733 -17.251 1.00 45.62 140 LEU A N 1
ATOM 1172 C CA . LEU A 1 140 ? -5.086 8.914 -18.205 1.00 45.62 140 LEU A CA 1
ATOM 1173 C C . LEU A 1 140 ? -5.683 8.939 -19.627 1.00 45.62 140 LEU A C 1
ATOM 1175 O O . LEU A 1 140 ? -5.347 8.074 -20.434 1.00 45.62 140 LEU A O 1
ATOM 1179 N N . VAL A 1 141 ? -6.546 9.920 -19.920 1.00 36.22 141 VAL A N 1
ATOM 1180 C CA . VAL A 1 141 ? -7.047 10.233 -21.270 1.00 36.22 141 VAL A CA 1
ATOM 1181 C C . VAL A 1 141 ? -6.395 11.511 -21.768 1.00 36.22 141 VAL A C 1
ATOM 1183 O O . VAL A 1 141 ? -6.316 12.459 -20.953 1.00 36.22 141 VAL A O 1
#

Mean predicted aligned error: 4.5 Å

Sequence (141 aa):
MTRAKLDAALNNTEGLYPKRWGSDFYHRYKEDIALYVEMGFKTFRMSIAWSRIFSNGDDATPNEAGLVFYDKVFDELNKYGIEPLVTLSHYEFPIHLITEYGGWKNRKVIDCFVRYTETVFNRYKDKVKYWLTFTKSISLV

InterPro domains:
  IPR001360 Glycoside hydrolase family 1 [PF00232] (19-136)
  IPR001360 Glycoside hydrolase family 1 [PTHR10353] (23-136)
  IPR017853 Glycoside hydrolase superfamily [SSF51445] (14-134)

Organism: NCBI:txid150055

Solvent-accessible surface area (backbone atoms only — not comparable to full-atom values): 8300 Å² total; per-residue (Å²): 136,53,70,70,59,49,57,50,58,74,70,47,83,85,64,91,56,66,81,82,57,63,88,43,49,92,82,40,45,67,64,54,47,52,53,40,53,75,73,63,50,58,61,48,78,48,64,54,56,45,37,45,35,23,63,46,40,71,56,94,63,70,38,61,71,38,51,53,51,52,49,54,53,46,50,56,34,50,74,71,61,23,44,43,33,39,26,54,41,67,96,49,75,31,63,48,37,40,77,76,51,61,29,87,84,27,72,70,48,54,57,31,49,48,54,51,50,52,51,52,46,69,74,34,58,93,65,44,89,43,80,40,67,58,78,68,76,84,79,81,115

Nearest PDB structures (foldseek):
  6wgd-assembly1_A  TM=9.814E-01  e=1.497E-15  Bacillus licheniformis
  6wgd-assembly3_C  TM=9.809E-01  e=2.033E-15  Bacillus licheniformis
  4ipn-assembly1_E  TM=9.960E-01  e=2.828E-14  Streptococcus pneumoniae TIGR4
  4ipn-assembly1_B  TM=9.967E-01  e=4.906E-14  Streptococcus pneumoniae TIGR4
  3qom-assembly1_A  TM=9.913E-01  e=1.087E-13  Lactiplantibacillus plantarum

Radius of gyration: 16.41 Å; Cα contacts (8 Å, |Δi|>4): 149; chains: 1; bounding box: 37×30×41 Å

pLDDT: mean 92.25, std 10.95, range [36.22, 98.69]

Secondary structure (DSSP, 8-state):
--HHHHHHHHH-SSS--GGGTTTSHHHHHHHHHHHHHHTT-SEEEEE--HHHHSSSSS-SS--HHHHHHHHHHHHHHHHTT-EEEEEEESS---HHHHHHH-GGGSTHHHHHHHHHHHHHHHHHTTT--EEEEES-GGG--